Protein AF-A0A8H4J6W8-F1 (afdb_monomer)

Solvent-accessible surface area (backbone atoms only — not comparable to full-atom values): 7673 Å² total; per-residue (Å²): 136,81,82,76,81,77,85,76,80,81,52,72,72,56,54,53,53,52,52,53,50,38,53,50,38,46,48,32,54,76,71,30,60,85,44,79,44,73,48,75,40,86,86,69,53,73,46,42,37,44,61,86,55,47,30,86,75,29,65,70,63,40,53,47,68,40,88,93,61,63,65,89,73,77,82,78,65,67,94,85,50,51,64,67,51,40,56,50,52,50,35,51,52,39,23,60,53,48,81,44,62,83,72,77,85,82,72,80,53,98,82,74,88,80,84,91,84,88,130

Organism: NCBI:txid55169

pLDDT: mean 71.92, std 17.79, range [33.84, 91.5]

Foldseek 3Di:
DDPDDDDDDDDPVRVVVLVVQLVVLLCCQVVLPPFDDWDQAPVRDIGGDHCVQPVVPDVVVVQCPPPPNDPPDPPDDPPPCSPVVRVVVSQVRSCSRRVGGDDDPVVPPVPPDDDDPDD

InterPro domains:
  IPR000210 BTB/POZ domain [PF00651] (27-104)
  IPR000210 BTB/POZ domain [PS50097] (35-105)
  IPR011333 SKP1/BTB/POZ domain superfamily [G3DSA:3.30.710.10] (9-117)
  IPR011333 SKP1/BTB/POZ domain superfamily [SSF54695] (20-106)

Radius of gyration: 17.85 Å; Cα contacts (8 Å, |Δi|>4): 82; chains: 1; bounding box: 42×47×46 Å

Mean predicted aligned error: 13.16 Å

Sequence (119 aa):
MFLSPEPKAITGKEQDARGALKKGLRNAFKNGDHSDITIKLSDGRELHCNRMIVFPQCDFFRAALEPGRFKVRRLHGDRGDAERSTEAVEAMLEFLYTADYSTDDELDLPDQLLFHLDM

Structure (mmCIF, N/CA/C/O backbone):
data_AF-A0A8H4J6W8-F1
#
_entry.id   AF-A0A8H4J6W8-F1
#
loop_
_atom_site.group_PDB
_atom_site.id
_atom_site.type_symbol
_atom_site.label_atom_id
_atom_site.label_alt_id
_atom_site.label_comp_id
_atom_site.label_asym_id
_atom_site.label_entity_id
_atom_site.label_seq_id
_atom_site.pdbx_PDB_ins_code
_atom_site.Cartn_x
_atom_site.Cartn_y
_atom_site.Cartn_z
_atom_site.occupancy
_atom_site.B_iso_or_equiv
_atom_site.auth_seq_id
_atom_site.auth_comp_id
_atom_site.auth_asym_id
_atom_site.auth_atom_id
_atom_site.pdbx_PDB_model_num
ATOM 1 N N . MET A 1 1 ? 20.349 -37.008 -4.505 1.00 45.00 1 MET A N 1
ATOM 2 C CA . MET A 1 1 ? 21.155 -35.801 -4.778 1.00 45.00 1 MET A CA 1
ATOM 3 C C . MET A 1 1 ? 20.484 -35.090 -5.947 1.00 45.00 1 MET A C 1
ATOM 5 O O . MET A 1 1 ? 20.756 -35.419 -7.091 1.00 45.00 1 MET A O 1
ATOM 9 N N . PHE A 1 2 ? 19.478 -34.258 -5.665 1.00 52.50 2 PHE A N 1
ATOM 10 C CA . PHE A 1 2 ? 18.754 -33.511 -6.697 1.00 52.50 2 PHE A CA 1
ATOM 11 C C . PHE A 1 2 ? 19.465 -32.172 -6.866 1.00 52.50 2 PHE A C 1
ATOM 13 O O . PHE A 1 2 ? 19.506 -31.378 -5.933 1.00 52.50 2 PHE A O 1
ATOM 20 N N . LEU A 1 3 ? 20.097 -31.974 -8.021 1.00 56.06 3 LEU A N 1
ATOM 21 C CA . LEU A 1 3 ? 20.658 -30.685 -8.406 1.00 56.06 3 LEU A CA 1
ATOM 22 C C . LEU A 1 3 ? 19.487 -29.714 -8.586 1.00 56.06 3 LEU A C 1
ATOM 24 O O . LEU A 1 3 ? 18.697 -29.870 -9.519 1.00 56.06 3 LEU A O 1
ATOM 28 N N . SER A 1 4 ? 19.351 -28.752 -7.672 1.00 56.81 4 SER A N 1
ATOM 29 C CA . SER A 1 4 ? 18.478 -27.598 -7.884 1.00 56.81 4 SER A CA 1
ATOM 30 C C . SER A 1 4 ? 18.934 -26.867 -9.149 1.00 56.81 4 SER A C 1
ATOM 32 O O . SER A 1 4 ? 20.135 -26.642 -9.308 1.00 56.81 4 SER A O 1
ATOM 34 N N . PRO A 1 5 ? 18.020 -26.507 -10.064 1.00 58.72 5 PRO A N 1
ATOM 35 C CA . PRO A 1 5 ? 18.383 -25.741 -11.246 1.00 58.72 5 PRO A CA 1
ATOM 36 C C . PRO A 1 5 ? 18.917 -24.362 -10.834 1.00 58.72 5 PRO A C 1
ATOM 38 O O . PRO A 1 5 ? 18.307 -23.677 -10.014 1.00 58.72 5 PRO A O 1
ATOM 41 N N . GLU A 1 6 ? 20.055 -23.967 -11.406 1.00 57.38 6 GLU A N 1
ATOM 42 C CA . GLU A 1 6 ? 20.656 -22.648 -11.192 1.00 57.38 6 GLU A CA 1
ATOM 43 C C . GLU A 1 6 ? 19.698 -21.517 -11.617 1.00 57.38 6 GLU A C 1
ATOM 45 O O . GLU A 1 6 ? 18.952 -21.670 -12.597 1.00 57.38 6 GLU A O 1
ATOM 50 N N . PRO A 1 7 ? 19.701 -20.369 -10.911 1.00 59.22 7 PRO A N 1
ATOM 51 C CA . PRO A 1 7 ? 18.851 -19.240 -11.258 1.00 59.22 7 PRO A CA 1
ATOM 52 C C . PRO A 1 7 ? 19.241 -18.703 -12.640 1.00 59.22 7 PRO A C 1
ATOM 54 O O . PRO A 1 7 ? 20.350 -18.217 -12.856 1.00 59.22 7 PRO A O 1
ATOM 57 N N . LYS A 1 8 ? 18.313 -18.789 -13.598 1.00 58.34 8 LYS A N 1
ATOM 58 C CA . LYS A 1 8 ? 18.505 -18.238 -14.944 1.00 58.34 8 LYS A CA 1
ATOM 59 C C . LYS A 1 8 ? 18.667 -16.721 -14.847 1.00 58.34 8 LYS A C 1
ATOM 61 O O . LYS A 1 8 ? 17.821 -16.043 -14.268 1.00 58.34 8 LYS A O 1
ATOM 66 N N . ALA A 1 9 ? 19.745 -16.201 -15.433 1.00 59.12 9 ALA A N 1
ATOM 67 C CA . ALA A 1 9 ? 20.010 -14.771 -15.503 1.00 59.12 9 ALA A CA 1
ATOM 68 C C . ALA A 1 9 ? 18.836 -14.038 -16.175 1.00 59.12 9 ALA A C 1
ATOM 70 O O . ALA A 1 9 ? 18.444 -14.354 -17.301 1.00 59.12 9 ALA A O 1
ATOM 71 N N . ILE A 1 10 ? 18.275 -13.066 -15.460 1.00 59.31 10 ILE A N 1
ATOM 72 C CA . ILE A 1 10 ? 17.152 -12.240 -15.907 1.00 59.31 10 ILE A CA 1
ATOM 73 C C . ILE A 1 10 ? 17.648 -11.358 -17.062 1.00 59.31 10 ILE A C 1
ATOM 75 O O . ILE A 1 10 ? 18.605 -10.601 -16.900 1.00 59.31 10 ILE A O 1
ATOM 79 N N . THR A 1 11 ? 17.031 -11.471 -18.239 1.00 65.38 11 THR A N 1
ATOM 80 C CA . THR A 1 11 ? 17.433 -10.705 -19.435 1.00 65.38 11 THR A CA 1
ATOM 81 C C . THR A 1 11 ? 17.159 -9.200 -19.278 1.00 65.38 11 THR A C 1
ATOM 83 O O . THR A 1 11 ? 16.202 -8.805 -18.617 1.00 65.38 11 THR A O 1
ATOM 86 N N . GLY A 1 12 ? 17.967 -8.333 -19.908 1.00 61.03 12 GLY A N 1
ATOM 87 C CA . GLY A 1 12 ? 17.915 -6.871 -19.698 1.00 61.03 12 GLY A CA 1
ATOM 88 C C . GLY A 1 12 ? 16.540 -6.214 -19.912 1.00 61.03 12 GLY A C 1
ATOM 89 O O . GLY A 1 12 ? 16.147 -5.356 -19.133 1.00 61.03 12 GLY A O 1
ATOM 90 N N . LYS A 1 13 ? 15.739 -6.692 -20.876 1.00 62.41 13 LYS A N 1
ATOM 91 C CA . LYS A 1 13 ? 14.369 -6.182 -21.107 1.00 62.41 13 LYS A CA 1
ATOM 92 C C . LYS A 1 13 ? 13.400 -6.467 -19.951 1.00 62.41 13 LYS A C 1
ATOM 94 O O . LYS A 1 13 ? 12.442 -5.727 -19.750 1.00 62.41 13 LYS A O 1
ATOM 99 N N . GLU A 1 14 ? 13.618 -7.556 -19.222 1.00 63.81 14 GLU A N 1
ATOM 100 C CA . GLU A 1 14 ? 12.774 -7.977 -18.100 1.00 63.81 14 GLU A CA 1
ATOM 101 C C . GLU A 1 14 ? 13.100 -7.176 -16.829 1.00 63.81 14 GLU A C 1
ATOM 103 O O . GLU A 1 14 ? 12.197 -6.821 -16.068 1.00 63.81 14 GLU A O 1
ATOM 108 N N . GLN A 1 15 ? 14.371 -6.796 -16.651 1.00 63.22 15 GLN A N 1
ATOM 109 C CA . GLN A 1 15 ? 14.788 -5.864 -15.599 1.00 63.22 15 GLN A CA 1
ATOM 110 C C . GLN A 1 15 ? 14.168 -4.472 -15.798 1.00 63.22 15 GLN A C 1
ATOM 112 O O . GLN A 1 15 ? 13.634 -3.902 -14.844 1.00 63.22 15 GLN A O 1
ATOM 117 N N . ASP A 1 16 ? 14.142 -3.973 -17.036 1.00 75.88 16 ASP A N 1
ATOM 118 C CA . ASP A 1 16 ? 13.528 -2.682 -17.372 1.00 75.88 16 ASP A CA 1
ATOM 119 C C . ASP A 1 16 ? 12.015 -2.669 -17.090 1.00 75.88 16 ASP A C 1
ATOM 121 O O . ASP A 1 16 ? 11.487 -1.727 -16.490 1.00 75.88 16 ASP A O 1
ATOM 125 N N . ALA A 1 17 ? 11.308 -3.743 -17.461 1.00 81.62 17 ALA A N 1
ATOM 126 C CA . ALA A 1 17 ? 9.872 -3.881 -17.215 1.00 81.62 17 ALA A CA 1
ATOM 127 C C . ALA A 1 17 ? 9.541 -3.940 -15.714 1.00 81.62 17 ALA A C 1
ATOM 129 O O . ALA A 1 17 ? 8.605 -3.279 -15.254 1.00 81.62 17 ALA A O 1
ATOM 130 N N . ARG A 1 18 ? 10.334 -4.683 -14.928 1.00 80.38 18 ARG A N 1
ATOM 131 C CA . ARG A 1 18 ? 10.175 -4.756 -13.468 1.00 80.38 18 ARG A CA 1
ATOM 132 C C . ARG A 1 18 ? 10.438 -3.403 -12.805 1.00 80.38 18 ARG A C 1
ATOM 134 O O . ARG A 1 18 ? 9.689 -3.013 -11.910 1.00 80.38 18 ARG A O 1
ATOM 141 N N . GLY A 1 19 ? 11.456 -2.672 -13.262 1.00 83.94 19 GLY A N 1
ATOM 142 C CA . GLY A 1 19 ? 11.755 -1.319 -12.789 1.00 83.94 19 GLY A CA 1
ATOM 143 C C . GLY A 1 19 ? 10.613 -0.337 -13.066 1.00 83.94 19 GLY A C 1
ATOM 144 O O . GLY A 1 19 ? 10.188 0.392 -12.165 1.00 83.94 19 GLY A O 1
ATOM 145 N N . ALA A 1 20 ? 10.058 -0.363 -14.281 1.00 88.12 20 ALA A N 1
ATOM 146 C CA . ALA A 1 20 ? 8.905 0.453 -14.654 1.00 88.12 20 ALA A CA 1
ATOM 147 C C . ALA A 1 20 ? 7.657 0.130 -13.814 1.00 88.12 20 ALA A C 1
ATOM 149 O O . ALA A 1 20 ? 7.009 1.051 -13.312 1.00 88.12 20 ALA A O 1
ATOM 150 N N . LEU A 1 21 ? 7.354 -1.157 -13.597 1.00 88.44 21 LEU A N 1
ATOM 151 C CA . LEU A 1 21 ? 6.236 -1.580 -12.751 1.00 88.44 21 LEU A CA 1
ATOM 152 C C . LEU A 1 21 ? 6.418 -1.112 -11.301 1.00 88.44 21 LEU A C 1
ATOM 154 O O . LEU A 1 21 ? 5.508 -0.501 -10.744 1.00 88.44 21 LEU A O 1
ATOM 158 N N . LYS A 1 22 ? 7.602 -1.328 -10.707 1.00 88.75 22 LYS A N 1
ATOM 159 C CA . LYS A 1 22 ? 7.908 -0.900 -9.330 1.00 88.75 22 LYS A CA 1
ATOM 160 C C . LYS A 1 22 ? 7.740 0.612 -9.166 1.00 88.75 22 LYS A C 1
ATOM 162 O O . LYS A 1 22 ? 7.149 1.063 -8.188 1.00 88.75 22 LYS A O 1
ATOM 167 N N . LYS A 1 23 ? 8.204 1.400 -10.142 1.00 89.44 23 LYS A N 1
ATOM 168 C CA . LYS A 1 23 ? 8.017 2.859 -10.163 1.00 89.44 23 LYS A CA 1
ATOM 169 C C . LYS A 1 23 ? 6.538 3.245 -10.256 1.00 89.44 23 LYS A C 1
ATOM 171 O O . LYS A 1 23 ? 6.103 4.138 -9.536 1.00 89.44 23 LYS A O 1
ATOM 176 N N . GLY A 1 24 ? 5.771 2.571 -11.112 1.00 91.38 24 GLY A N 1
ATOM 177 C CA . GLY A 1 24 ? 4.332 2.800 -11.258 1.00 91.38 24 GLY A CA 1
ATOM 178 C C . GLY A 1 24 ? 3.561 2.528 -9.965 1.00 91.38 24 GLY A C 1
ATOM 179 O O . GLY A 1 24 ? 2.810 3.388 -9.515 1.00 91.38 24 GLY A O 1
ATOM 180 N N . LEU A 1 25 ? 3.804 1.380 -9.326 1.00 91.19 25 LEU A N 1
ATOM 181 C CA . LEU A 1 25 ? 3.161 1.011 -8.059 1.00 91.19 25 LEU A CA 1
ATOM 182 C C . LEU A 1 25 ? 3.553 1.960 -6.922 1.00 91.19 25 LEU A C 1
ATOM 184 O O . LEU A 1 25 ? 2.695 2.387 -6.157 1.00 91.19 25 LEU A O 1
ATOM 188 N N . ARG A 1 26 ? 4.825 2.368 -6.855 1.00 90.62 26 ARG A N 1
ATOM 189 C CA . ARG A 1 26 ? 5.290 3.372 -5.888 1.00 90.62 26 ARG A CA 1
ATOM 190 C C . ARG A 1 26 ? 4.560 4.705 -6.043 1.00 90.62 26 ARG A C 1
ATOM 192 O O . ARG A 1 26 ? 4.176 5.309 -5.048 1.00 90.62 26 ARG A O 1
ATOM 199 N N . ASN A 1 27 ? 4.365 5.159 -7.279 1.00 91.06 27 ASN A N 1
ATOM 200 C CA . ASN A 1 27 ? 3.621 6.387 -7.546 1.00 91.06 27 ASN A CA 1
ATOM 201 C C . ASN A 1 27 ? 2.145 6.241 -7.161 1.00 91.06 27 ASN A C 1
ATOM 203 O O . ASN A 1 27 ? 1.607 7.138 -6.522 1.00 91.06 27 ASN A O 1
ATOM 207 N N . ALA A 1 28 ? 1.521 5.102 -7.480 1.00 91.06 28 ALA A N 1
ATOM 208 C CA . ALA A 1 28 ? 0.139 4.829 -7.094 1.00 91.06 28 ALA A CA 1
ATOM 209 C C . ALA A 1 28 ? -0.050 4.875 -5.569 1.00 91.06 28 ALA A C 1
ATOM 211 O O . ALA A 1 28 ? -1.014 5.470 -5.099 1.00 91.06 28 ALA A O 1
ATOM 212 N N . PHE A 1 29 ? 0.902 4.328 -4.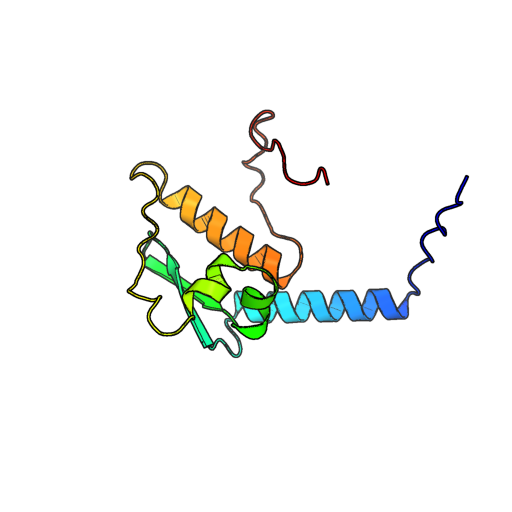803 1.00 90.88 29 PHE A N 1
ATOM 213 C CA . PHE A 1 29 ? 0.899 4.420 -3.341 1.00 90.88 29 PHE A CA 1
ATOM 214 C C . PHE A 1 29 ? 1.039 5.867 -2.845 1.00 90.88 29 PHE A C 1
ATOM 216 O O . PHE A 1 29 ? 0.211 6.327 -2.066 1.00 90.88 29 PHE A O 1
ATOM 223 N N . LYS A 1 30 ? 2.045 6.610 -3.330 1.00 90.12 30 LYS A N 1
ATOM 224 C CA . LYS A 1 30 ? 2.318 7.987 -2.870 1.00 90.12 30 LYS A CA 1
ATOM 225 C C . LYS A 1 30 ? 1.211 8.981 -3.218 1.00 90.12 30 LYS A C 1
ATOM 227 O O . LYS A 1 30 ? 0.939 9.886 -2.438 1.00 90.12 30 LYS A O 1
ATOM 232 N N . ASN A 1 31 ? 0.603 8.830 -4.389 1.00 90.38 31 ASN A N 1
ATOM 233 C CA . ASN A 1 31 ? -0.416 9.756 -4.880 1.00 90.38 31 ASN A CA 1
ATOM 234 C C . ASN A 1 31 ? -1.840 9.331 -4.493 1.00 90.38 31 ASN A C 1
ATOM 236 O O . ASN A 1 31 ? -2.763 10.135 -4.592 1.00 90.38 31 ASN A O 1
ATOM 240 N N . GLY A 1 32 ? -2.036 8.072 -4.085 1.00 86.75 32 GLY A N 1
ATOM 241 C CA . GLY A 1 32 ? -3.363 7.504 -3.845 1.00 86.75 32 GLY A CA 1
ATOM 242 C C . GLY A 1 32 ? -4.176 7.271 -5.126 1.00 86.75 32 GLY A C 1
ATOM 243 O O . GLY A 1 32 ? -5.412 7.238 -5.071 1.00 86.75 32 GLY A O 1
ATOM 244 N N . ASP A 1 33 ? -3.508 7.117 -6.275 1.00 87.69 33 ASP A N 1
ATOM 245 C CA . ASP A 1 33 ? -4.156 6.970 -7.581 1.00 87.69 33 ASP A CA 1
ATOM 246 C C . ASP A 1 33 ? -5.045 5.711 -7.613 1.00 87.69 33 ASP A C 1
ATOM 248 O O . ASP A 1 33 ? -4.635 4.607 -7.243 1.00 87.69 33 ASP A O 1
ATOM 252 N N . HIS A 1 34 ? -6.290 5.875 -8.073 1.00 88.19 34 HIS A N 1
ATOM 253 C CA . HIS A 1 34 ? -7.300 4.806 -8.154 1.00 88.19 34 HIS A CA 1
ATOM 254 C C . HIS A 1 34 ? -7.596 4.088 -6.820 1.00 88.19 34 HIS A C 1
ATOM 256 O O . HIS A 1 34 ? -8.004 2.922 -6.824 1.00 88.19 34 HIS A O 1
ATOM 262 N N . SER A 1 35 ? -7.369 4.747 -5.680 1.00 89.56 35 SER A N 1
ATOM 263 C CA . SER A 1 35 ? -7.633 4.173 -4.358 1.00 89.56 35 SER A CA 1
ATOM 264 C C . SER A 1 35 ? -9.118 3.862 -4.129 1.00 89.56 35 SER A C 1
ATOM 266 O O . SER A 1 35 ? -10.017 4.597 -4.537 1.00 89.56 35 SER A O 1
ATOM 268 N N . ASP A 1 36 ? -9.377 2.739 -3.463 1.00 87.44 36 ASP A N 1
ATOM 269 C CA . ASP A 1 36 ? -10.710 2.203 -3.148 1.00 87.44 36 ASP A CA 1
ATOM 270 C C . ASP A 1 36 ? -10.828 1.754 -1.674 1.00 87.44 36 ASP A C 1
ATOM 272 O O . ASP A 1 36 ? -11.867 1.231 -1.237 1.00 87.44 36 ASP A O 1
ATOM 276 N N . ILE A 1 37 ? -9.767 1.971 -0.891 1.00 87.50 37 ILE A N 1
ATOM 277 C CA . ILE A 1 37 ? -9.737 1.892 0.571 1.00 87.50 37 ILE A CA 1
ATOM 278 C C . ILE A 1 37 ? -8.955 3.060 1.162 1.00 87.50 37 ILE A C 1
ATOM 280 O O . ILE A 1 37 ? -7.996 3.559 0.577 1.00 87.50 37 ILE A O 1
ATOM 284 N N . THR A 1 38 ? -9.348 3.430 2.377 1.00 88.69 38 THR A N 1
ATOM 285 C CA . THR A 1 38 ? -8.641 4.404 3.204 1.00 88.69 38 THR A CA 1
ATOM 286 C C . THR A 1 38 ? -8.322 3.763 4.546 1.00 88.69 38 THR A C 1
ATOM 288 O O . THR A 1 38 ? -9.222 3.269 5.232 1.00 88.69 38 THR A O 1
ATOM 291 N N . ILE A 1 39 ? -7.046 3.765 4.919 1.00 86.06 39 ILE A N 1
ATOM 292 C CA . ILE A 1 39 ? -6.556 3.293 6.213 1.00 86.06 39 ILE A CA 1
ATOM 293 C C . ILE A 1 39 ? -6.293 4.527 7.071 1.00 86.06 39 ILE A C 1
ATOM 295 O O . ILE A 1 39 ? -5.468 5.365 6.721 1.00 86.06 39 ILE A O 1
ATOM 299 N N . LYS A 1 40 ? -7.019 4.654 8.184 1.00 85.75 40 LYS A N 1
ATOM 300 C CA . LYS A 1 40 ? -6.826 5.754 9.135 1.00 85.75 40 LYS A CA 1
ATOM 301 C C . LYS A 1 40 ? -5.815 5.343 10.193 1.00 85.75 40 LYS A C 1
ATOM 303 O O . LYS A 1 40 ? -6.028 4.347 10.887 1.00 85.75 40 LYS A O 1
ATOM 308 N N . LEU A 1 41 ? -4.748 6.115 10.299 1.00 84.25 41 LEU A N 1
ATOM 309 C CA . LEU A 1 41 ? -3.680 5.942 11.269 1.00 84.25 41 LEU A CA 1
ATOM 310 C C . LEU A 1 41 ? -4.069 6.555 12.626 1.00 84.25 41 LEU A C 1
ATOM 312 O O . LEU A 1 41 ? -5.012 7.346 12.728 1.00 84.25 41 LEU A O 1
ATOM 316 N N . SER A 1 42 ? -3.378 6.157 13.696 1.00 79.50 42 SER A N 1
ATOM 317 C CA . SER A 1 42 ? -3.653 6.629 15.065 1.00 79.50 42 SER A CA 1
ATOM 318 C C . SER A 1 42 ? -3.368 8.116 15.267 1.00 79.50 42 SER A C 1
ATOM 320 O O . SER A 1 42 ? -4.014 8.740 16.108 1.00 79.50 42 SER A O 1
ATOM 322 N N . ASP A 1 43 ? -2.445 8.677 14.490 1.00 79.38 43 ASP A N 1
ATOM 323 C CA . ASP A 1 43 ? -2.097 10.103 14.458 1.00 79.38 43 ASP A CA 1
ATOM 324 C C . ASP A 1 43 ? -3.101 10.959 13.657 1.00 79.38 43 ASP A C 1
ATOM 326 O O . ASP A 1 43 ? -2.990 12.183 13.613 1.00 79.38 43 ASP A O 1
ATOM 330 N N . GLY A 1 44 ? -4.110 10.330 13.046 1.00 81.19 44 GLY A N 1
ATOM 331 C CA . GLY A 1 44 ? -5.119 10.995 12.228 1.00 81.19 44 GLY A CA 1
ATOM 332 C C . GLY A 1 44 ? -4.751 11.132 10.750 1.00 81.19 44 GLY A C 1
ATOM 333 O O . GLY A 1 44 ? -5.590 11.615 9.988 1.00 81.19 44 GLY A O 1
ATOM 334 N N . ARG A 1 45 ? -3.563 10.682 10.318 1.00 85.94 45 ARG A N 1
ATOM 335 C CA . ARG A 1 45 ? -3.229 10.574 8.892 1.00 85.94 45 ARG A CA 1
ATOM 336 C C . ARG A 1 45 ? -4.117 9.532 8.212 1.00 85.94 45 ARG A C 1
ATOM 338 O O . ARG A 1 45 ? -4.543 8.541 8.812 1.00 85.94 45 ARG A O 1
ATOM 345 N N . GLU A 1 46 ? -4.393 9.753 6.933 1.00 90.00 46 GLU A N 1
ATOM 346 C CA . GLU A 1 46 ? -5.177 8.843 6.102 1.00 90.00 46 GLU A CA 1
ATOM 347 C C . GLU A 1 46 ? -4.319 8.356 4.934 1.00 90.00 46 GLU A C 1
ATOM 349 O O . GLU A 1 46 ? -3.789 9.156 4.166 1.00 90.00 46 GLU A O 1
ATOM 354 N N . LEU A 1 47 ? -4.182 7.036 4.804 1.00 89.81 47 LEU A N 1
ATOM 355 C CA . LEU A 1 47 ? -3.475 6.396 3.700 1.00 89.81 47 LEU A CA 1
ATOM 356 C C . LEU A 1 47 ? -4.486 5.866 2.685 1.00 89.81 47 LEU A C 1
ATOM 358 O O . LEU A 1 47 ? -5.363 5.062 3.016 1.00 89.81 47 LEU A O 1
ATOM 362 N N . HIS A 1 48 ? -4.359 6.324 1.445 1.00 91.25 48 HIS A N 1
ATOM 363 C CA . HIS A 1 48 ? -5.209 5.932 0.327 1.00 91.25 48 HIS A CA 1
ATOM 364 C C . HIS A 1 48 ? -4.578 4.751 -0.412 1.00 91.25 48 HIS A C 1
ATOM 366 O O . HIS A 1 48 ? -3.498 4.879 -0.981 1.00 91.25 48 HIS A O 1
ATOM 372 N N . CYS A 1 49 ? -5.241 3.594 -0.404 1.00 90.62 49 CYS A N 1
ATOM 373 C CA . CYS A 1 49 ? -4.677 2.353 -0.940 1.00 90.62 49 CYS A CA 1
ATOM 374 C C . CYS A 1 49 ? -5.640 1.641 -1.905 1.00 90.62 49 CYS A C 1
ATOM 376 O O . CYS A 1 49 ? -6.821 1.978 -2.010 1.00 90.62 49 CYS A O 1
ATOM 378 N N . ASN A 1 50 ? -5.120 0.631 -2.606 1.00 91.50 50 ASN A N 1
ATOM 379 C CA . ASN A 1 50 ? -5.829 -0.177 -3.592 1.00 91.50 50 ASN A CA 1
ATOM 380 C C . ASN A 1 50 ? -6.010 -1.611 -3.060 1.00 91.50 50 ASN A C 1
ATOM 382 O O . ASN A 1 5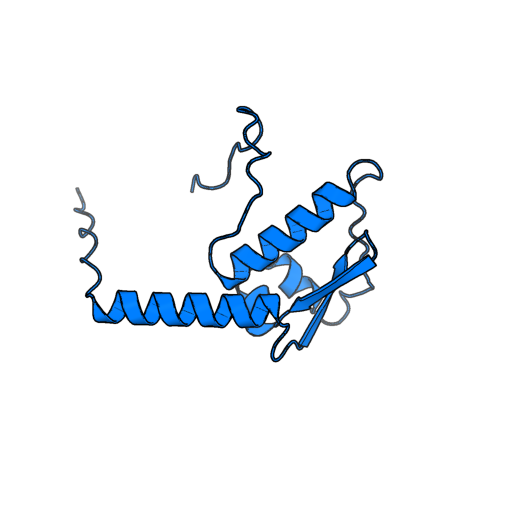0 ? -5.033 -2.332 -2.828 1.00 91.50 50 ASN A O 1
ATOM 386 N N . ARG A 1 51 ? -7.258 -2.072 -2.939 1.00 88.69 51 ARG A N 1
ATOM 387 C CA . ARG A 1 51 ? -7.626 -3.426 -2.471 1.00 88.69 51 ARG A CA 1
ATOM 388 C C . ARG A 1 51 ? -6.919 -4.523 -3.251 1.00 88.69 51 ARG A C 1
ATOM 390 O O . ARG A 1 51 ? -6.450 -5.498 -2.669 1.00 88.69 51 ARG A O 1
ATOM 397 N N . MET A 1 52 ? -6.835 -4.341 -4.568 1.00 89.38 52 MET A N 1
ATOM 398 C CA . MET A 1 52 ? -6.245 -5.307 -5.498 1.00 89.38 52 MET A CA 1
ATOM 399 C C . MET A 1 52 ? -4.750 -5.540 -5.269 1.00 89.38 52 MET A C 1
ATOM 401 O O . MET A 1 52 ? -4.242 -6.574 -5.686 1.00 89.38 52 MET A O 1
ATOM 405 N N . ILE A 1 53 ? -4.052 -4.607 -4.616 1.00 90.88 53 ILE A N 1
ATOM 406 C CA . ILE A 1 53 ? -2.624 -4.733 -4.303 1.00 90.88 53 ILE A CA 1
ATOM 407 C C . ILE A 1 53 ? -2.446 -5.276 -2.884 1.00 90.88 53 ILE A C 1
ATOM 409 O O . ILE A 1 53 ? -1.681 -6.216 -2.674 1.00 90.88 53 ILE A O 1
ATOM 413 N N . VAL A 1 54 ? -3.185 -4.713 -1.925 1.00 89.75 54 VAL A N 1
ATOM 414 C CA . VAL A 1 54 ? -3.000 -4.985 -0.493 1.00 89.75 54 VAL A CA 1
ATOM 415 C C . VAL A 1 54 ? -3.526 -6.367 -0.091 1.00 89.75 54 VAL A C 1
ATOM 417 O O . VAL A 1 54 ? -2.852 -7.102 0.626 1.00 89.75 54 VAL A O 1
ATOM 420 N N . PHE A 1 55 ? -4.724 -6.760 -0.530 1.00 87.50 55 PHE A N 1
ATOM 421 C CA . PHE A 1 55 ? -5.380 -7.963 0.009 1.00 87.50 55 PHE A CA 1
ATOM 422 C C . PHE A 1 55 ? -4.801 -9.292 -0.455 1.00 87.50 55 PHE A C 1
ATOM 424 O O . PHE A 1 55 ? -4.762 -10.208 0.364 1.00 87.50 55 PHE A O 1
ATOM 431 N N . PRO A 1 56 ? -4.345 -9.452 -1.712 1.00 89.31 56 PRO A N 1
ATOM 432 C CA . PRO A 1 56 ? -3.686 -10.691 -2.117 1.00 89.31 56 PRO A CA 1
ATOM 433 C C . PRO A 1 56 ? -2.399 -10.968 -1.336 1.00 89.31 56 PRO A C 1
ATOM 435 O O . PRO A 1 56 ? -1.938 -12.103 -1.323 1.00 89.31 56 PRO A O 1
ATOM 438 N N . GLN A 1 57 ? -1.826 -9.939 -0.709 1.00 89.69 57 GLN A N 1
ATOM 439 C CA . GLN A 1 57 ? -0.543 -10.008 -0.018 1.00 89.69 57 GLN A CA 1
ATOM 440 C C . GLN A 1 57 ? -0.669 -9.967 1.510 1.00 89.69 57 GLN A C 1
ATOM 442 O O . GLN A 1 57 ? 0.316 -10.184 2.208 1.00 89.69 57 GLN A O 1
ATOM 447 N N . CYS A 1 58 ? -1.859 -9.690 2.051 1.00 85.44 58 CYS A N 1
ATOM 448 C CA . CYS A 1 58 ? -2.062 -9.576 3.488 1.00 85.44 58 CYS A CA 1
ATOM 449 C C . CYS A 1 58 ? -3.444 -10.092 3.904 1.00 85.44 58 CYS A C 1
ATOM 451 O O . CYS A 1 58 ? -4.469 -9.421 3.731 1.00 85.44 58 CYS A O 1
ATOM 453 N N . ASP A 1 59 ? -3.460 -11.268 4.533 1.00 83.44 59 ASP A N 1
ATOM 454 C CA . ASP A 1 59 ? -4.692 -11.908 4.999 1.00 83.44 59 ASP A CA 1
ATOM 455 C C . ASP A 1 59 ? -5.417 -11.094 6.076 1.00 83.44 59 ASP A C 1
ATOM 457 O O . ASP A 1 59 ? -6.643 -11.141 6.159 1.00 83.44 59 ASP A O 1
ATOM 461 N N . PHE A 1 60 ? -4.692 -10.290 6.862 1.00 82.75 60 PHE A N 1
ATOM 462 C CA . PHE A 1 60 ? -5.297 -9.379 7.836 1.00 82.75 60 PHE A CA 1
ATOM 463 C C . PHE A 1 60 ? -6.229 -8.368 7.153 1.00 82.75 60 PHE A C 1
ATOM 465 O O . PHE A 1 60 ? -7.395 -8.234 7.532 1.00 82.75 60 PHE A O 1
ATOM 472 N N . PHE A 1 61 ? -5.742 -7.694 6.107 1.00 82.50 61 PHE A N 1
ATOM 473 C CA . PHE A 1 61 ? -6.546 -6.738 5.348 1.00 82.50 61 PHE A CA 1
ATOM 474 C C . PHE A 1 61 ? -7.613 -7.426 4.491 1.00 82.50 61 PHE A C 1
ATOM 476 O O . PHE A 1 61 ? -8.699 -6.881 4.305 1.00 82.50 61 PHE A O 1
ATOM 483 N N . ARG A 1 62 ? -7.357 -8.648 4.016 1.00 82.62 62 ARG A N 1
ATOM 484 C CA . ARG A 1 62 ? -8.366 -9.446 3.313 1.00 82.62 62 ARG A CA 1
ATOM 485 C C . ARG A 1 62 ? -9.539 -9.813 4.225 1.00 82.62 62 ARG A C 1
ATOM 487 O O . ARG A 1 62 ? -10.692 -9.590 3.859 1.00 82.62 62 ARG A O 1
ATOM 494 N N . ALA A 1 63 ? -9.252 -10.328 5.419 1.00 80.12 63 ALA A N 1
ATOM 495 C CA . ALA A 1 63 ? -10.259 -10.700 6.411 1.00 80.12 63 ALA A CA 1
ATOM 496 C C . ALA A 1 63 ? -11.062 -9.485 6.899 1.00 80.12 63 ALA A C 1
ATOM 498 O O . ALA A 1 63 ? -12.233 -9.611 7.263 1.00 80.12 63 ALA A O 1
ATOM 499 N N . ALA A 1 64 ? -10.457 -8.294 6.863 1.00 73.62 64 ALA A N 1
ATOM 500 C CA . ALA A 1 64 ? -11.130 -7.050 7.194 1.00 73.62 64 ALA A CA 1
ATOM 501 C C . ALA A 1 64 ? -12.317 -6.736 6.266 1.00 73.62 64 ALA A C 1
ATOM 503 O O . ALA A 1 64 ? -13.256 -6.097 6.717 1.00 73.62 64 ALA A O 1
ATOM 504 N N . LEU A 1 65 ? -12.346 -7.197 5.013 1.00 69.69 65 LEU A N 1
ATOM 505 C CA . LEU A 1 65 ? -13.489 -6.952 4.120 1.00 69.69 65 LEU A CA 1
ATOM 506 C C . LEU A 1 65 ? -14.514 -8.087 4.060 1.00 69.69 65 LEU A C 1
ATOM 508 O O . LEU A 1 65 ? -15.487 -7.987 3.308 1.00 69.69 65 LEU A O 1
ATOM 512 N N . GLU A 1 66 ? -14.344 -9.152 4.844 1.00 75.56 66 GLU A N 1
ATOM 513 C CA . GLU A 1 66 ? -15.345 -10.215 4.888 1.00 75.56 66 GLU A CA 1
ATOM 514 C C . GLU A 1 66 ? -16.684 -9.669 5.427 1.00 75.56 66 GLU A C 1
ATOM 516 O O . GLU A 1 66 ? -16.711 -9.018 6.485 1.00 75.56 66 GLU A O 1
ATOM 521 N N . PRO A 1 67 ? -17.812 -9.915 4.724 1.00 66.06 67 PRO A N 1
ATOM 522 C CA . PRO A 1 67 ? -19.126 -9.450 5.151 1.00 66.06 67 PRO A CA 1
ATOM 523 C C . PRO A 1 67 ? -19.410 -9.846 6.605 1.00 66.06 67 PRO A C 1
ATOM 525 O O . PRO A 1 67 ? -19.328 -11.014 6.975 1.00 66.06 67 PRO A O 1
ATOM 528 N N . GLY A 1 68 ? -19.734 -8.860 7.445 1.00 63.69 68 GLY A N 1
ATOM 529 C CA . GLY A 1 68 ? -20.036 -9.074 8.865 1.00 63.69 68 GLY A CA 1
ATOM 530 C C . GLY A 1 68 ? -18.829 -9.091 9.812 1.00 63.69 68 GLY A C 1
ATOM 531 O O . GLY A 1 68 ? -19.041 -9.123 11.025 1.00 63.69 68 GLY A O 1
ATOM 532 N N . ARG A 1 69 ? -17.585 -9.008 9.313 1.00 60.41 69 ARG A N 1
ATOM 533 C CA . ARG A 1 69 ? -16.375 -8.939 10.157 1.00 60.41 69 ARG A CA 1
ATOM 534 C C . ARG A 1 69 ? -15.831 -7.528 10.381 1.00 60.41 69 ARG A C 1
ATOM 536 O O . ARG A 1 69 ? -15.160 -7.300 11.387 1.00 60.41 69 ARG A O 1
ATOM 543 N N . PHE A 1 70 ? -16.182 -6.558 9.535 1.00 53.84 70 PHE A N 1
ATOM 544 C CA . PHE A 1 70 ? -15.755 -5.169 9.725 1.00 53.84 70 PHE A CA 1
ATOM 545 C C . PHE A 1 70 ? -16.738 -4.357 10.576 1.00 53.84 70 PHE A C 1
ATOM 547 O O . PHE A 1 70 ? -17.670 -3.725 10.083 1.00 53.84 70 PHE A O 1
ATOM 554 N N . LYS A 1 71 ? -16.495 -4.330 11.887 1.00 50.25 71 LYS A N 1
ATOM 555 C CA . LYS A 1 71 ? -16.848 -3.186 12.737 1.00 50.25 71 LYS A CA 1
ATOM 556 C C . LYS A 1 71 ? -15.536 -2.474 13.013 1.00 50.25 71 LYS A C 1
ATOM 558 O O . L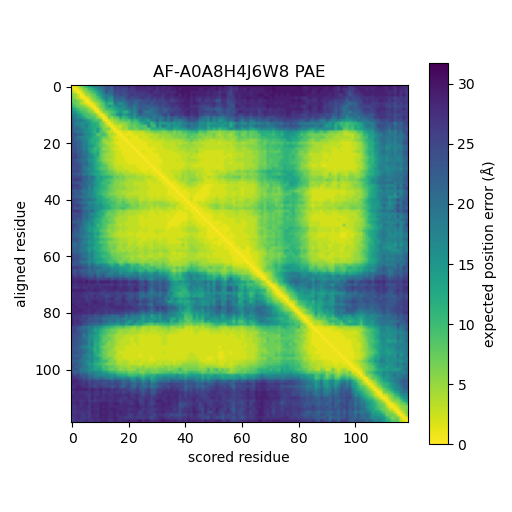YS A 1 71 ? -14.730 -3.065 13.717 1.00 50.25 71 LYS A O 1
ATOM 563 N N . VAL A 1 72 ? -15.314 -1.295 12.415 1.00 49.44 72 VAL A N 1
ATOM 564 C CA . VAL A 1 72 ? -14.150 -0.391 12.592 1.00 49.44 72 VAL A CA 1
ATOM 565 C C . VAL A 1 72 ? -13.252 -0.828 13.757 1.00 49.44 72 VAL A C 1
ATOM 567 O O . VAL A 1 72 ? -13.469 -0.436 14.906 1.00 49.44 72 VAL A O 1
ATOM 570 N N . ARG A 1 73 ? -12.297 -1.727 13.491 1.00 48.25 73 ARG A N 1
ATOM 571 C CA . ARG A 1 73 ? -11.441 -2.267 14.547 1.00 48.25 73 ARG A CA 1
ATOM 572 C C . ARG A 1 73 ? -10.324 -1.259 14.733 1.00 48.25 73 ARG A C 1
ATOM 574 O O . ARG A 1 73 ? -9.423 -1.187 13.906 1.00 48.25 73 ARG A O 1
ATOM 581 N N . ARG A 1 74 ? -10.393 -0.455 15.796 1.00 52.31 74 ARG A N 1
ATOM 582 C CA . ARG A 1 74 ? -9.218 0.302 16.233 1.00 52.31 74 ARG A CA 1
ATOM 583 C C . ARG A 1 74 ? -8.154 -0.726 16.607 1.00 52.31 74 ARG A C 1
ATOM 585 O O . ARG A 1 74 ? -8.351 -1.481 17.557 1.00 52.31 74 ARG A O 1
ATOM 592 N N . LEU A 1 75 ? -7.063 -0.778 15.853 1.00 50.16 75 LEU A N 1
ATOM 593 C CA . LEU A 1 75 ? -5.828 -1.389 16.326 1.00 50.16 75 LEU A CA 1
ATOM 594 C C . LEU A 1 75 ? -5.333 -0.480 17.456 1.00 50.16 75 LEU A C 1
ATOM 596 O O . LEU A 1 75 ? -4.766 0.577 17.209 1.00 50.16 75 LEU A O 1
ATOM 600 N N . HIS A 1 76 ? -5.678 -0.801 18.702 1.00 41.47 76 HIS A N 1
ATOM 601 C CA . HIS A 1 76 ? -5.017 -0.184 19.848 1.00 41.47 76 HIS A CA 1
ATOM 602 C C . HIS A 1 76 ? -3.637 -0.828 19.962 1.00 41.47 76 HIS A C 1
ATOM 604 O O . HIS A 1 76 ? -3.516 -1.931 20.487 1.00 41.47 76 HIS A O 1
ATOM 610 N N . GLY A 1 77 ? -2.623 -0.151 19.421 1.00 45.44 77 GLY A N 1
ATOM 611 C CA . GLY A 1 77 ? -1.275 -0.249 19.968 1.00 45.44 77 GLY A CA 1
ATOM 612 C C . GLY A 1 77 ? -1.279 0.372 21.363 1.00 45.44 77 GLY A C 1
ATOM 613 O O . GLY A 1 77 ? -2.061 1.291 21.631 1.00 45.44 77 GLY A O 1
ATOM 614 N N . ASP A 1 78 ? -0.474 -0.174 22.268 1.00 45.66 78 ASP A N 1
ATOM 615 C CA . ASP A 1 78 ? -0.352 0.353 23.622 1.00 45.66 78 ASP A CA 1
ATOM 616 C C . ASP A 1 78 ? 0.002 1.849 23.562 1.00 45.66 78 ASP A C 1
ATOM 618 O O . ASP A 1 78 ? 0.766 2.287 22.700 1.00 45.66 78 ASP A O 1
ATOM 622 N N . ARG A 1 79 ? -0.604 2.659 24.435 1.00 45.59 79 ARG A N 1
ATOM 623 C CA . ARG A 1 79 ? -0.714 4.132 24.309 1.00 45.59 79 ARG A CA 1
ATOM 624 C C . ARG A 1 79 ? 0.633 4.889 24.312 1.00 45.59 79 ARG A C 1
ATOM 626 O O . ARG A 1 79 ? 0.627 6.113 24.234 1.00 45.59 79 ARG A O 1
ATOM 633 N N . GLY A 1 80 ? 1.757 4.182 24.433 1.00 47.53 80 GLY A N 1
ATOM 634 C CA . GLY A 1 80 ? 3.111 4.729 24.522 1.00 47.53 80 GLY A CA 1
ATOM 635 C C . GLY A 1 80 ? 3.870 4.877 23.198 1.00 47.53 80 GLY A C 1
ATOM 636 O O . GLY A 1 80 ? 4.756 5.716 23.146 1.00 47.53 80 GLY A O 1
ATOM 637 N N . ASP A 1 81 ? 3.517 4.137 22.139 1.00 52.00 81 ASP A N 1
ATOM 638 C CA . ASP A 1 81 ? 4.300 4.069 20.880 1.00 52.00 81 ASP A CA 1
ATOM 639 C C . ASP A 1 81 ? 3.413 4.277 19.633 1.00 52.00 81 ASP A C 1
ATOM 641 O O . ASP A 1 81 ? 3.555 3.639 18.589 1.00 52.00 81 ASP A O 1
ATOM 645 N N . ALA A 1 82 ? 2.420 5.162 19.755 1.00 54.47 82 ALA A N 1
ATOM 646 C CA . ALA A 1 82 ? 1.436 5.387 18.700 1.00 54.47 82 ALA A CA 1
ATOM 647 C C . ALA A 1 82 ? 2.053 5.955 17.411 1.00 54.47 82 ALA A C 1
ATOM 649 O O . ALA A 1 82 ? 1.542 5.631 16.346 1.00 54.47 82 ALA A O 1
ATOM 650 N N . GLU A 1 83 ? 3.121 6.751 17.505 1.00 52.62 83 GLU A N 1
ATOM 651 C CA . GLU A 1 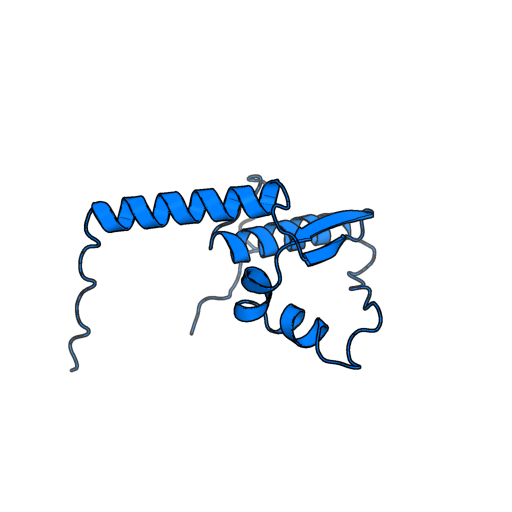83 ? 3.847 7.309 16.353 1.00 52.62 83 GLU A CA 1
ATOM 652 C C . 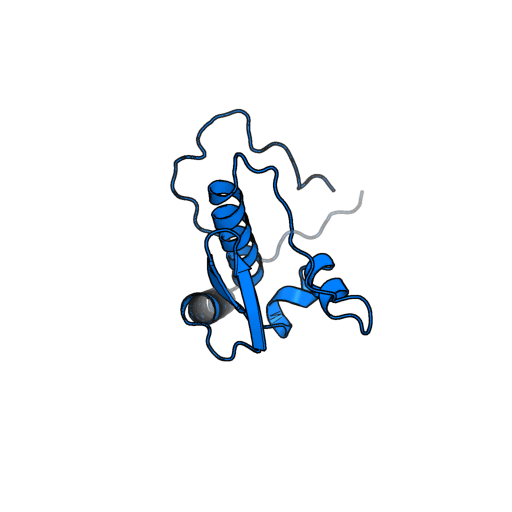GLU A 1 83 ? 4.584 6.184 15.624 1.00 52.62 83 GLU A C 1
ATOM 654 O O . GLU A 1 83 ? 4.162 5.811 14.540 1.00 52.62 83 GLU A O 1
ATOM 659 N N . ARG A 1 84 ? 5.476 5.450 16.307 1.00 57.97 84 ARG A N 1
ATOM 660 C CA . ARG A 1 84 ? 6.187 4.294 15.722 1.00 57.97 84 ARG A CA 1
ATOM 661 C C . ARG A 1 84 ? 5.276 3.260 15.059 1.00 57.97 84 ARG A C 1
ATOM 663 O O . ARG A 1 84 ? 5.670 2.592 14.104 1.00 57.97 84 ARG A O 1
ATOM 670 N N . SER A 1 85 ? 4.04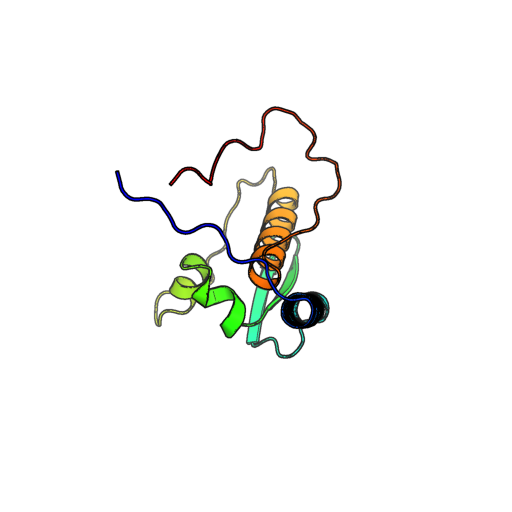5 3.115 15.554 1.00 69.88 85 SER A N 1
ATOM 671 C CA . SER A 1 85 ? 3.045 2.242 14.941 1.00 69.88 85 SER A CA 1
ATOM 672 C C . SER A 1 85 ? 2.486 2.763 13.607 1.00 69.88 85 SER A C 1
ATOM 674 O O . SER A 1 85 ? 2.135 1.948 12.755 1.00 69.88 85 SER A O 1
ATOM 676 N N . THR A 1 86 ? 2.407 4.080 13.386 1.00 79.75 86 THR A N 1
ATOM 677 C CA . THR A 1 86 ? 1.940 4.663 12.120 1.00 79.75 86 THR A CA 1
ATOM 678 C C . THR A 1 86 ? 3.010 4.606 11.043 1.00 79.75 86 THR A C 1
ATOM 680 O O . THR A 1 86 ? 2.690 4.164 9.938 1.00 79.75 86 THR A O 1
ATOM 683 N N . GLU A 1 87 ? 4.271 4.914 11.366 1.00 82.88 87 GLU A N 1
ATOM 684 C CA . GLU A 1 87 ? 5.386 4.720 10.426 1.00 82.88 87 GLU A CA 1
ATOM 685 C C . GLU A 1 87 ? 5.539 3.247 10.032 1.00 82.88 87 GLU A C 1
ATOM 687 O O . GLU A 1 87 ? 5.714 2.933 8.856 1.00 82.88 87 GLU A O 1
ATOM 692 N N . ALA A 1 88 ? 5.387 2.317 10.982 1.00 84.06 88 ALA A N 1
ATOM 693 C CA . ALA A 1 88 ? 5.441 0.887 10.686 1.00 84.06 88 ALA A CA 1
ATOM 694 C C . ALA A 1 88 ? 4.312 0.433 9.744 1.00 84.06 88 ALA A C 1
ATOM 696 O O . ALA A 1 88 ? 4.540 -0.385 8.852 1.00 84.06 88 ALA A O 1
ATOM 697 N N . VAL A 1 89 ? 3.090 0.957 9.910 1.00 85.06 89 VAL A N 1
ATOM 698 C CA . VAL A 1 89 ? 1.968 0.647 9.006 1.00 85.06 89 VAL A CA 1
ATOM 699 C C . VAL A 1 89 ? 2.198 1.243 7.618 1.00 85.06 89 VAL A C 1
ATOM 701 O O . VAL A 1 89 ? 1.901 0.581 6.623 1.00 85.06 89 VAL A O 1
ATOM 704 N N . GLU A 1 90 ? 2.741 2.456 7.536 1.00 88.25 90 GLU A N 1
ATOM 705 C CA . GLU A 1 90 ? 3.095 3.097 6.269 1.00 88.25 90 GLU A CA 1
ATOM 706 C C . GLU A 1 90 ? 4.188 2.313 5.527 1.00 88.25 90 GLU A C 1
ATOM 708 O O . GLU A 1 90 ? 3.991 1.955 4.364 1.00 88.25 90 GLU A O 1
ATOM 713 N N . ALA A 1 91 ? 5.271 1.939 6.214 1.00 88.12 91 ALA A N 1
ATOM 714 C CA . ALA A 1 91 ? 6.350 1.116 5.668 1.00 88.12 91 ALA A CA 1
ATOM 715 C C . ALA A 1 91 ? 5.859 -0.276 5.239 1.00 88.12 91 ALA A C 1
ATOM 717 O O . ALA A 1 91 ? 6.204 -0.762 4.161 1.00 88.12 91 ALA A O 1
ATOM 718 N N . MET A 1 92 ? 4.990 -0.907 6.038 1.00 89.12 92 MET A N 1
ATOM 719 C CA . MET A 1 92 ? 4.355 -2.174 5.671 1.00 89.12 92 MET A CA 1
ATOM 720 C C . MET A 1 92 ? 3.552 -2.027 4.375 1.00 89.12 92 MET A C 1
ATOM 722 O O . MET A 1 92 ? 3.661 -2.871 3.488 1.00 89.12 92 MET A O 1
ATOM 726 N N . LEU A 1 93 ? 2.745 -0.972 4.236 1.00 90.44 93 LEU A N 1
ATOM 727 C CA . LEU A 1 93 ? 1.972 -0.743 3.016 1.00 90.44 93 LEU A CA 1
ATOM 728 C C . LEU A 1 93 ? 2.885 -0.454 1.821 1.00 90.44 93 LEU A C 1
ATOM 730 O O . LEU A 1 93 ? 2.657 -1.014 0.751 1.00 90.44 93 LEU A O 1
ATOM 734 N N . GLU A 1 94 ? 3.949 0.328 1.995 1.00 90.81 94 GLU A N 1
ATOM 735 C CA . GLU A 1 94 ? 4.946 0.558 0.947 1.00 90.81 94 GLU A CA 1
ATOM 736 C C . GLU A 1 94 ? 5.589 -0.758 0.476 1.00 90.81 94 GLU A C 1
ATOM 738 O O . GLU A 1 94 ? 5.715 -1.004 -0.733 1.00 90.81 94 GLU A O 1
ATOM 743 N N . PHE A 1 95 ? 5.905 -1.648 1.422 1.00 90.69 95 PHE A N 1
ATOM 744 C CA . PHE A 1 95 ? 6.416 -2.980 1.129 1.00 90.69 95 PHE A CA 1
ATOM 745 C C . PHE A 1 95 ? 5.423 -3.809 0.309 1.00 90.69 95 PHE A C 1
ATOM 747 O O . PHE A 1 95 ? 5.820 -4.394 -0.697 1.00 90.69 95 PHE A O 1
ATOM 754 N N . LEU A 1 96 ? 4.127 -3.802 0.641 1.00 91.00 96 LEU A N 1
ATOM 755 C CA . LEU A 1 96 ? 3.112 -4.511 -0.155 1.00 91.00 96 LEU A CA 1
ATOM 756 C C . LEU A 1 96 ? 3.017 -3.980 -1.596 1.00 91.00 96 LEU A C 1
ATOM 758 O O . LEU A 1 96 ? 2.669 -4.720 -2.514 1.00 91.00 96 LEU A O 1
ATOM 762 N N . TYR A 1 97 ? 3.331 -2.707 -1.833 1.00 90.81 97 TYR A N 1
ATOM 763 C CA . TYR A 1 97 ? 3.314 -2.142 -3.183 1.00 90.81 97 TYR A CA 1
ATOM 764 C C . TYR A 1 97 ? 4.584 -2.425 -3.975 1.00 90.81 97 TYR A C 1
ATOM 766 O O . TYR A 1 97 ? 4.521 -2.593 -5.194 1.00 90.81 97 TYR A O 1
ATOM 774 N N . THR A 1 98 ? 5.745 -2.411 -3.321 1.00 89.31 98 THR A N 1
ATOM 775 C CA . THR A 1 98 ? 7.026 -2.360 -4.040 1.00 89.31 98 THR A CA 1
ATOM 776 C C . THR A 1 98 ? 7.996 -3.491 -3.707 1.00 89.31 98 THR A C 1
ATOM 778 O O . THR A 1 98 ? 9.065 -3.555 -4.322 1.00 89.31 98 THR A O 1
ATOM 781 N N . ALA A 1 99 ? 7.601 -4.401 -2.808 1.00 85.81 99 ALA A N 1
ATOM 782 C CA . ALA A 1 99 ? 8.443 -5.425 -2.183 1.00 85.81 99 ALA A CA 1
ATOM 783 C C . ALA A 1 99 ? 9.726 -4.833 -1.569 1.00 85.81 99 ALA A C 1
ATOM 785 O O . ALA A 1 99 ? 10.790 -5.446 -1.605 1.00 85.81 99 ALA A O 1
ATOM 786 N N . ASP A 1 100 ? 9.620 -3.587 -1.110 1.00 84.94 100 ASP A N 1
ATOM 787 C CA . ASP A 1 100 ? 10.694 -2.731 -0.619 1.00 84.94 100 ASP A CA 1
ATOM 788 C C . ASP A 1 100 ? 10.056 -1.556 0.137 1.00 84.94 100 ASP A C 1
ATOM 790 O O . ASP A 1 100 ? 8.916 -1.190 -0.160 1.00 84.94 100 ASP A O 1
ATOM 794 N N . TYR A 1 101 ? 10.762 -0.959 1.085 1.00 82.44 101 TYR A N 1
ATOM 795 C CA . TYR A 1 101 ? 10.277 0.188 1.850 1.00 82.44 101 TYR A CA 1
ATOM 796 C C . TYR A 1 101 ? 11.449 1.070 2.260 1.00 82.44 101 TYR A C 1
ATOM 798 O O . TYR A 1 101 ? 12.580 0.605 2.385 1.00 82.44 101 TYR A O 1
ATOM 806 N N . SER A 1 102 ? 11.196 2.365 2.411 1.00 78.62 102 SER A N 1
ATOM 807 C CA . SER A 1 102 ? 12.212 3.296 2.889 1.00 78.62 102 SER A CA 1
ATOM 808 C C . SER A 1 102 ? 12.144 3.384 4.410 1.00 78.62 102 SER A C 1
ATOM 810 O O . SER A 1 102 ? 11.085 3.642 4.972 1.00 78.62 102 SER A O 1
ATOM 812 N N . THR A 1 103 ? 13.276 3.168 5.073 1.00 68.06 103 THR A N 1
ATOM 813 C CA . THR A 1 103 ? 13.463 3.514 6.484 1.00 68.06 103 THR A CA 1
ATOM 814 C C . THR A 1 103 ? 14.334 4.752 6.553 1.00 68.06 103 THR A C 1
ATOM 816 O O . THR A 1 103 ? 15.365 4.795 5.883 1.00 68.06 103 THR A O 1
ATOM 819 N N . ASP A 1 104 ? 13.961 5.732 7.371 1.00 57.38 104 ASP A N 1
ATOM 820 C CA . ASP A 1 104 ? 14.959 6.674 7.869 1.00 57.38 104 ASP A CA 1
ATOM 821 C C . ASP A 1 104 ? 15.959 5.863 8.712 1.00 57.38 104 ASP A C 1
ATOM 823 O O . ASP A 1 104 ? 15.549 4.972 9.460 1.00 57.38 104 ASP A O 1
ATOM 827 N N . ASP A 1 105 ? 17.260 6.107 8.540 1.00 52.72 105 ASP A N 1
ATOM 828 C CA . ASP A 1 105 ? 18.397 5.310 9.049 1.00 52.72 105 ASP A CA 1
ATOM 829 C C . ASP A 1 105 ? 18.477 5.163 10.598 1.00 52.72 105 ASP A C 1
ATOM 831 O O . ASP A 1 105 ? 19.498 4.764 11.151 1.00 52.72 105 ASP A O 1
ATOM 835 N N . GLU A 1 106 ? 17.412 5.466 11.343 1.00 48.47 106 GLU A N 1
ATOM 836 C CA . GLU A 1 106 ? 17.349 5.450 12.810 1.00 48.47 106 GLU A CA 1
ATOM 837 C C . GLU A 1 106 ? 17.089 4.062 13.434 1.00 48.47 106 GLU A C 1
ATOM 839 O O . GLU A 1 106 ? 17.020 3.937 14.657 1.00 48.47 106 GLU A O 1
ATOM 844 N N . LEU A 1 107 ? 16.977 3.001 12.626 1.00 49.25 107 LEU A 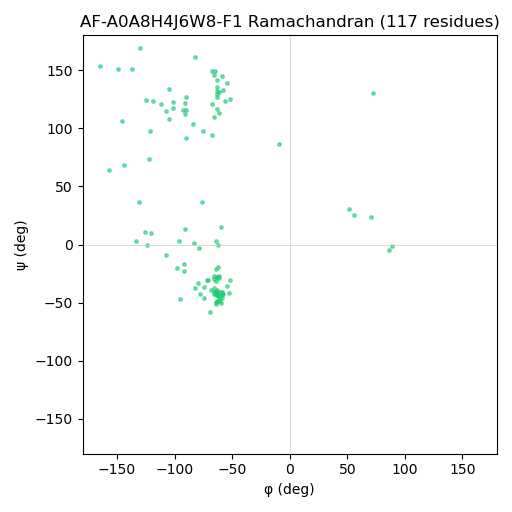N 1
ATOM 845 C CA . LEU A 1 107 ? 16.841 1.616 13.110 1.00 49.25 107 LEU A CA 1
ATOM 846 C C . LEU A 1 107 ? 18.183 0.883 13.285 1.00 49.25 107 LEU A C 1
ATOM 848 O O . LEU A 1 107 ? 18.191 -0.325 13.513 1.00 49.25 107 LEU A O 1
ATOM 852 N N . ASP A 1 108 ? 19.309 1.602 13.260 1.00 44.12 108 ASP A N 1
ATOM 853 C CA . ASP A 1 108 ? 20.664 1.068 13.481 1.00 44.12 108 ASP A CA 1
ATOM 854 C C . ASP A 1 108 ? 20.959 0.773 14.973 1.00 44.12 108 ASP A C 1
ATOM 856 O O . ASP A 1 108 ? 22.059 0.976 15.490 1.00 44.12 108 ASP A O 1
ATOM 860 N N . LEU A 1 109 ? 19.947 0.299 15.709 1.00 48.75 109 LEU A N 1
ATOM 861 C CA . LEU A 1 109 ? 20.145 -0.351 16.999 1.00 48.75 109 LEU A CA 1
ATOM 862 C C . LEU A 1 109 ? 20.332 -1.852 16.726 1.00 48.75 109 LEU A C 1
ATOM 864 O O . LEU A 1 109 ? 19.390 -2.501 16.265 1.00 48.75 109 LEU A O 1
ATOM 868 N N . PRO A 1 110 ? 21.512 -2.427 17.025 1.00 45.75 110 PRO A N 1
ATOM 869 C CA . PRO A 1 110 ? 21.929 -3.755 16.557 1.00 45.75 110 PRO A CA 1
ATOM 870 C C . PRO A 1 110 ? 21.092 -4.946 17.067 1.00 45.75 110 PRO A C 1
ATOM 872 O O . PRO A 1 110 ? 21.399 -6.083 16.721 1.00 45.75 110 PRO A O 1
ATOM 875 N N . ASP A 1 111 ? 20.019 -4.710 17.828 1.00 47.66 111 ASP A N 1
ATOM 876 C CA . ASP A 1 111 ? 19.279 -5.740 18.561 1.00 47.66 111 ASP A CA 1
ATOM 877 C C . ASP A 1 111 ? 17.759 -5.791 18.274 1.00 47.66 111 ASP A C 1
ATOM 879 O O . ASP A 1 111 ? 17.041 -6.490 18.991 1.00 47.66 111 ASP A O 1
ATOM 883 N N . GLN A 1 112 ? 17.221 -5.096 17.255 1.00 50.34 112 GLN A N 1
ATOM 884 C CA . GLN A 1 112 ? 15.754 -5.047 17.033 1.00 50.34 112 GLN A CA 1
ATOM 885 C C . GLN A 1 112 ? 15.190 -5.568 15.703 1.00 50.34 112 GLN A C 1
ATOM 887 O O . GLN A 1 112 ? 13.984 -5.469 15.484 1.00 50.34 112 GLN A O 1
ATOM 892 N N . LEU A 1 113 ? 15.982 -6.231 14.858 1.00 45.50 113 LEU A N 1
ATOM 893 C CA . LEU 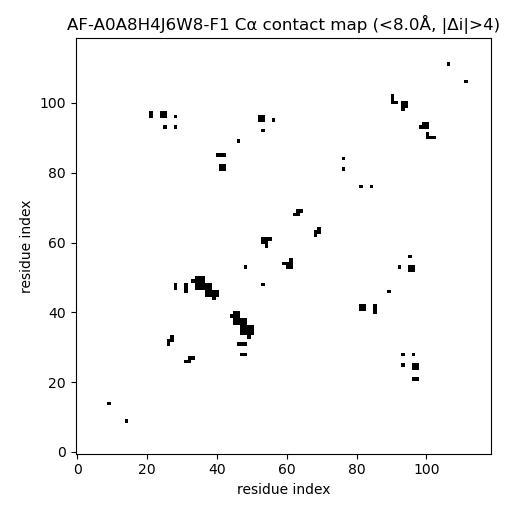A 1 113 ? 15.457 -6.926 13.672 1.00 45.50 113 LEU A CA 1
ATOM 894 C C . LEU A 1 113 ? 15.830 -8.410 13.697 1.00 45.50 113 LEU A C 1
ATOM 896 O O . LEU A 1 113 ? 16.695 -8.877 12.960 1.00 45.50 113 LEU A O 1
ATOM 900 N N . LEU A 1 114 ? 15.154 -9.157 14.573 1.00 43.41 114 LEU A N 1
ATOM 901 C CA . LEU A 1 114 ? 15.254 -10.611 14.657 1.00 43.41 114 LEU A CA 1
ATOM 902 C C . LEU A 1 114 ? 13.969 -11.266 14.113 1.00 43.41 114 LEU A C 1
ATOM 904 O O . LEU A 1 114 ? 12.900 -11.144 14.711 1.00 43.41 114 LEU A O 1
ATOM 908 N N . PHE A 1 115 ? 14.146 -12.002 13.006 1.00 44.34 115 PHE A N 1
ATOM 909 C CA . PHE A 1 115 ? 13.198 -12.852 12.259 1.00 44.34 115 PHE A CA 1
ATOM 910 C C . PHE A 1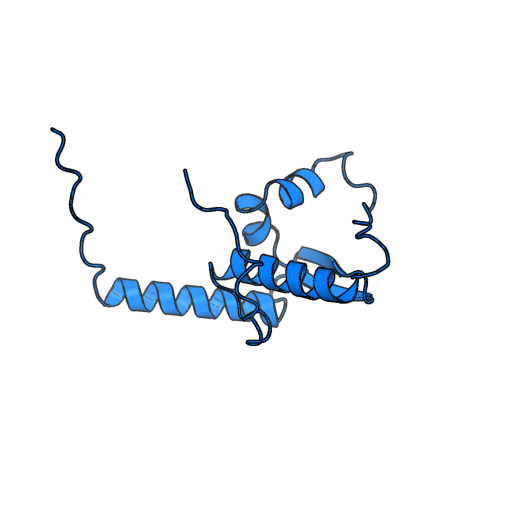 115 ? 12.133 -12.065 11.474 1.00 44.34 115 PHE A C 1
ATOM 912 O O . PHE A 1 115 ? 11.548 -11.124 11.986 1.00 44.34 115 PHE A O 1
ATOM 919 N N . HIS A 1 116 ? 11.888 -12.329 10.187 1.00 47.03 116 HIS A N 1
ATOM 920 C CA . HIS A 1 116 ? 10.963 -13.377 9.727 1.00 47.03 116 HIS A CA 1
ATOM 921 C C . HIS A 1 116 ? 11.281 -13.843 8.285 1.00 47.03 116 HIS A C 1
ATOM 923 O O . HIS A 1 116 ? 10.458 -13.681 7.390 1.00 47.03 116 HIS A O 1
ATOM 929 N N . LEU A 1 117 ? 12.442 -14.446 8.030 1.00 39.47 117 LEU A N 1
ATOM 930 C CA . LEU A 1 117 ? 12.624 -15.314 6.855 1.00 39.47 117 LEU A CA 1
ATOM 931 C C . LEU A 1 117 ? 13.543 -16.482 7.219 1.00 39.47 117 LEU A C 1
ATOM 933 O O . LEU A 1 117 ? 14.663 -16.574 6.738 1.00 39.47 117 LEU A O 1
ATOM 937 N N . ASP A 1 118 ? 13.039 -17.361 8.080 1.00 39.16 118 ASP A N 1
ATOM 938 C CA . ASP A 1 118 ? 13.413 -18.774 8.044 1.00 39.16 118 ASP A CA 1
ATOM 939 C C . ASP A 1 118 ? 12.122 -19.577 7.843 1.00 39.16 118 ASP A C 1
ATOM 941 O O . ASP A 1 118 ? 11.346 -19.802 8.775 1.00 39.16 118 ASP A O 1
ATOM 945 N N . MET A 1 119 ? 11.876 -19.951 6.587 1.00 33.84 119 MET A N 1
ATOM 946 C CA . MET A 1 119 ? 11.088 -21.120 6.190 1.00 33.84 119 MET A CA 1
ATOM 947 C C . MET A 1 119 ? 11.799 -21.814 5.036 1.00 33.84 119 MET A C 1
ATOM 949 O O . MET A 1 119 ? 12.227 -21.098 4.103 1.00 33.84 119 MET A O 1
#

Nearest PDB structures (foldseek):
  4zou-assembly1_A-2  TM=7.188E-01  e=6.494E-03  Homo sapiens
  4uyi-assembly1_A  TM=7.196E-01  e=7.386E-03  Homo sapiens
  6er1-assembly1_A  TM=6.295E-01  e=1.600E-02  Drosophila melanogaster
  2zxi-assembly1_A  TM=3.343E-01  e=2.277E+00  Aquifex aeolicus

Secondary structure (DSSP, 8-state):
---PPPPPPPPHHHHHHHHHHHHHHHHHHHHTTT--EEEEPTTS-EEEE-HHHHGGG-HHHHHHTSTTT-S-------TT-HHHHHHHHHHHHHHHHHS-----GGG--TTS---S---